Protein AF-A0A9Q4ASS3-F1 (afdb_monomer_lite)

Structure (mmCIF, N/CA/C/O backbone):
data_AF-A0A9Q4ASS3-F1
#
_entry.id   AF-A0A9Q4ASS3-F1
#
loop_
_atom_site.group_PDB
_atom_site.id
_atom_site.type_symbol
_atom_site.label_atom_id
_atom_site.label_alt_id
_atom_site.label_comp_id
_atom_site.label_asym_id
_atom_site.label_entity_id
_atom_site.label_seq_id
_atom_site.pdbx_PDB_ins_code
_atom_site.Cartn_x
_atom_site.Cartn_y
_atom_site.Cartn_z
_atom_site.occupancy
_atom_site.B_iso_or_equiv
_atom_site.auth_seq_id
_atom_site.auth_comp_id
_atom_site.auth_asym_id
_atom_site.auth_atom_id
_atom_site.pdbx_PDB_model_num
ATOM 1 N N . MET A 1 1 ? -15.097 0.156 28.157 1.00 50.62 1 MET A N 1
ATOM 2 C CA . MET A 1 1 ? -15.527 0.524 26.790 1.00 50.62 1 MET A CA 1
ATOM 3 C C . MET A 1 1 ? -15.151 1.977 26.551 1.00 50.62 1 MET A C 1
ATOM 5 O O . MET A 1 1 ? -15.911 2.865 26.914 1.00 50.62 1 MET A O 1
ATOM 9 N N . THR A 1 2 ? -13.952 2.251 26.041 1.00 56.84 2 THR A N 1
ATOM 10 C CA . THR A 1 2 ? -13.620 3.602 25.567 1.00 56.84 2 THR A CA 1
ATOM 11 C C . THR A 1 2 ? -14.425 3.856 24.298 1.00 56.84 2 THR A C 1
ATOM 13 O O . THR A 1 2 ? -14.428 3.052 23.369 1.00 56.84 2 THR A O 1
ATOM 16 N N . LYS A 1 3 ? -15.191 4.943 24.294 1.00 61.56 3 LYS A N 1
ATOM 17 C CA . LYS A 1 3 ? -15.997 5.351 23.146 1.00 61.56 3 LYS A CA 1
ATOM 18 C C . LYS A 1 3 ? -15.028 5.839 22.066 1.00 61.56 3 LYS A C 1
ATOM 20 O O . LYS A 1 3 ? -14.321 6.816 22.306 1.00 61.56 3 LYS A O 1
ATOM 25 N N . ALA A 1 4 ? -14.956 5.148 20.927 1.00 64.06 4 ALA A N 1
ATOM 26 C CA . ALA A 1 4 ? -14.168 5.606 19.783 1.00 64.06 4 ALA A CA 1
ATOM 27 C C . ALA A 1 4 ? -14.591 7.037 19.419 1.00 64.06 4 ALA A C 1
ATOM 29 O O . ALA A 1 4 ? -15.792 7.348 19.415 1.00 64.06 4 ALA A O 1
ATOM 30 N N . ARG A 1 5 ? -13.625 7.927 19.176 1.00 75.06 5 ARG A N 1
ATOM 31 C CA . ARG A 1 5 ? -13.928 9.330 18.876 1.00 75.06 5 ARG A CA 1
ATOM 32 C C . ARG A 1 5 ? -14.470 9.419 17.444 1.00 75.06 5 ARG A C 1
ATOM 34 O O . ARG A 1 5 ? -14.067 8.632 16.588 1.00 75.06 5 ARG A O 1
ATOM 41 N N . PRO A 1 6 ? -15.363 10.377 17.138 1.00 77.25 6 PRO A N 1
ATOM 42 C CA . PRO A 1 6 ? -15.875 10.556 15.775 1.00 77.25 6 PRO A CA 1
ATOM 43 C C . PRO A 1 6 ? -14.750 10.796 14.754 1.00 77.25 6 PRO A C 1
ATOM 45 O O . PRO A 1 6 ? -14.864 10.366 13.609 1.00 77.25 6 PRO A O 1
ATOM 48 N N . LEU A 1 7 ? -13.643 11.408 15.190 1.00 86.75 7 LEU A N 1
ATOM 49 C CA . LEU A 1 7 ? -12.452 11.624 14.375 1.00 86.75 7 LEU A CA 1
ATOM 50 C C . LEU A 1 7 ? -11.801 10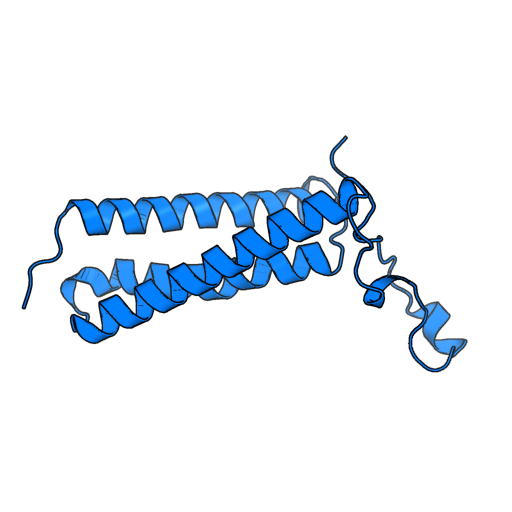.308 13.924 1.00 86.75 7 LEU A C 1
ATOM 52 O O . LEU A 1 7 ? -11.456 10.183 12.755 1.00 86.75 7 LEU A O 1
ATOM 56 N N . ASP A 1 8 ? -11.706 9.307 14.802 1.00 88.62 8 ASP A N 1
ATOM 57 C CA . ASP A 1 8 ? -11.056 8.024 14.498 1.00 88.62 8 ASP A CA 1
ATOM 58 C C . ASP A 1 8 ? -11.767 7.312 13.338 1.00 88.62 8 ASP A C 1
ATOM 60 O O . ASP A 1 8 ? -11.131 6.753 12.444 1.00 88.62 8 ASP A O 1
ATOM 64 N N . LYS A 1 9 ? -13.105 7.389 13.314 1.00 89.56 9 LYS A N 1
ATOM 65 C CA . LYS A 1 9 ? -13.928 6.797 12.252 1.00 89.56 9 LYS A CA 1
ATOM 66 C C . LYS A 1 9 ? -13.759 7.517 10.922 1.00 89.56 9 LYS A C 1
ATOM 68 O O . LYS A 1 9 ? -13.709 6.867 9.881 1.00 89.56 9 LYS A O 1
ATOM 73 N N . ILE A 1 10 ? -13.662 8.845 10.960 1.00 93.31 10 ILE A N 1
ATOM 74 C CA . ILE A 1 10 ? -13.406 9.651 9.764 1.00 93.31 10 ILE A CA 1
ATOM 75 C C . ILE A 1 10 ? -12.021 9.321 9.205 1.00 93.31 10 ILE A C 1
ATOM 77 O O . ILE A 1 10 ? -11.910 9.060 8.013 1.00 93.31 10 ILE A O 1
ATOM 81 N N . LEU A 1 11 ? -10.990 9.252 10.050 1.00 94.25 11 LEU A N 1
ATOM 82 C CA . LEU A 1 11 ? -9.629 8.916 9.624 1.00 94.25 11 LEU A CA 1
ATOM 83 C C . LEU A 1 11 ? -9.543 7.512 9.016 1.00 94.25 11 LEU A C 1
ATOM 85 O O . LEU A 1 11 ? -8.965 7.351 7.944 1.00 94.25 11 LEU A O 1
ATOM 89 N N . ALA A 1 12 ? -10.164 6.510 9.645 1.00 94.25 12 ALA A N 1
ATOM 90 C CA . ALA A 1 12 ? -10.227 5.159 9.087 1.00 94.25 12 ALA A CA 1
ATOM 91 C C . ALA A 1 12 ? -10.978 5.125 7.743 1.00 94.25 12 ALA A C 1
ATOM 93 O O . ALA A 1 12 ? -10.549 4.447 6.810 1.00 94.25 12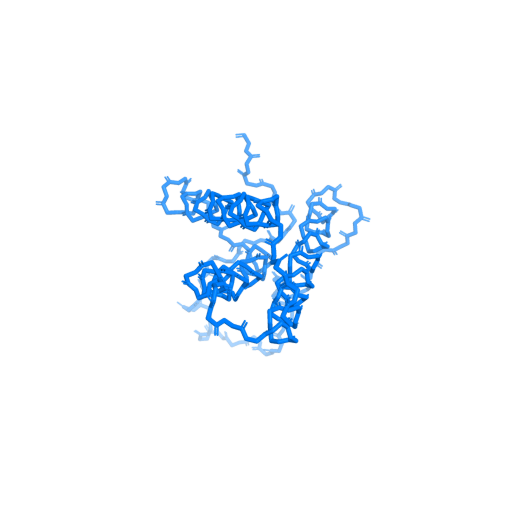 ALA A O 1
ATOM 94 N N . GLY A 1 13 ? -12.070 5.888 7.621 1.00 96.38 13 GLY A N 1
ATOM 95 C CA . GLY A 1 13 ? -12.814 6.029 6.370 1.00 96.38 13 GLY A CA 1
ATOM 96 C C . GLY A 1 13 ? -11.990 6.695 5.265 1.00 96.38 13 GLY A C 1
ATOM 97 O O . GLY A 1 13 ? -11.964 6.203 4.141 1.00 96.38 13 GLY A O 1
ATOM 98 N N . LEU A 1 14 ? -11.269 7.771 5.583 1.00 97.12 14 LEU A N 1
ATOM 99 C CA . LEU A 1 14 ? -10.374 8.449 4.643 1.00 97.12 14 LEU A CA 1
ATOM 100 C C . LEU A 1 14 ? -9.236 7.532 4.191 1.00 97.12 14 LEU A C 1
ATOM 102 O O . LEU A 1 14 ? -8.973 7.448 2.995 1.00 97.12 14 LEU A O 1
ATOM 106 N N . ALA A 1 15 ? -8.608 6.805 5.118 1.00 96.75 15 ALA A N 1
ATOM 107 C CA . ALA A 1 15 ? -7.565 5.835 4.792 1.00 96.75 15 ALA A CA 1
ATOM 108 C C . ALA A 1 15 ? -8.081 4.746 3.838 1.00 96.75 15 ALA A C 1
ATOM 110 O O . ALA A 1 15 ? -7.408 4.413 2.863 1.00 96.75 15 ALA A O 1
ATOM 111 N N . PHE A 1 16 ? -9.297 4.240 4.070 1.00 98.19 16 PHE A N 1
ATOM 112 C CA . PHE A 1 16 ? -9.931 3.274 3.175 1.00 98.19 16 PHE A CA 1
ATOM 113 C C . PHE A 1 16 ? -10.176 3.858 1.780 1.00 98.19 16 PHE A C 1
ATOM 115 O O . PHE A 1 16 ? -9.807 3.234 0.789 1.00 98.19 16 PHE A O 1
ATOM 122 N N . MET A 1 17 ? -10.754 5.059 1.691 1.00 98.31 17 MET A N 1
ATOM 123 C CA . MET A 1 17 ? -11.055 5.696 0.405 1.00 98.31 17 MET A CA 1
ATOM 124 C C . MET A 1 17 ? -9.792 6.022 -0.395 1.00 98.31 17 MET A C 1
ATOM 126 O O . MET A 1 17 ? -9.762 5.779 -1.599 1.00 98.31 17 MET A O 1
ATOM 130 N N . LEU A 1 18 ? -8.746 6.526 0.266 1.00 97.94 18 LEU A N 1
ATOM 131 C CA . LEU A 1 18 ? -7.456 6.789 -0.371 1.00 97.94 18 LEU A CA 1
ATOM 132 C C . LEU A 1 18 ? -6.816 5.492 -0.866 1.00 97.94 18 LEU A C 1
ATOM 134 O O . LEU A 1 18 ? -6.443 5.410 -2.030 1.00 97.94 18 LEU A O 1
ATOM 138 N N . GLY A 1 19 ? -6.751 4.457 -0.024 1.00 97.75 19 GLY A N 1
ATOM 139 C CA . GLY A 1 19 ? -6.176 3.175 -0.427 1.00 97.75 19 GLY A CA 1
ATOM 140 C C . GLY A 1 19 ? -6.952 2.509 -1.567 1.00 97.75 19 GLY A C 1
ATOM 141 O O . GLY A 1 19 ? -6.342 1.973 -2.493 1.00 97.75 19 GLY A O 1
ATOM 142 N N . LEU A 1 20 ? -8.286 2.592 -1.542 1.00 98.44 20 LEU A N 1
ATOM 143 C CA . LEU A 1 20 ? -9.143 2.097 -2.617 1.00 98.44 20 LEU A CA 1
ATOM 144 C C . LEU A 1 20 ? -8.898 2.860 -3.926 1.00 98.44 20 LEU A C 1
ATOM 146 O O . LEU A 1 20 ? -8.748 2.236 -4.974 1.00 98.44 20 LEU A O 1
ATOM 150 N N . ALA A 1 21 ? -8.815 4.190 -3.872 1.00 98.44 21 ALA A N 1
ATOM 151 C CA . ALA A 1 21 ? -8.499 5.001 -5.043 1.00 98.44 21 ALA A CA 1
ATOM 152 C C . ALA A 1 21 ? -7.125 4.637 -5.629 1.00 98.44 21 ALA A C 1
ATOM 154 O O . ALA A 1 21 ? -7.008 4.490 -6.844 1.00 98.44 21 ALA A O 1
ATOM 155 N N . THR A 1 22 ? -6.112 4.413 -4.786 1.00 97.56 22 THR A N 1
ATOM 156 C CA . THR A 1 22 ? -4.765 4.032 -5.235 1.00 97.56 22 THR A CA 1
ATOM 157 C C . THR A 1 22 ? -4.751 2.685 -5.958 1.00 97.56 22 THR A C 1
ATOM 159 O O . THR A 1 22 ? -4.235 2.599 -7.074 1.00 97.56 22 THR A O 1
ATOM 162 N N . ILE A 1 23 ? -5.343 1.631 -5.378 1.00 98.00 23 ILE A N 1
ATOM 163 C CA . ILE A 1 23 ? -5.344 0.306 -6.024 1.00 98.00 23 ILE A CA 1
ATOM 164 C C . ILE A 1 23 ? -6.191 0.295 -7.302 1.00 98.00 23 ILE A C 1
ATOM 166 O O . ILE A 1 23 ? -5.805 -0.337 -8.285 1.00 98.00 23 ILE A O 1
ATOM 170 N N . LEU A 1 24 ? -7.304 1.035 -7.336 1.00 98.25 24 LEU A N 1
ATOM 171 C CA . LEU A 1 24 ? -8.101 1.201 -8.553 1.00 98.25 24 LEU A CA 1
ATOM 172 C C . LEU A 1 24 ? -7.342 1.988 -9.624 1.00 98.25 24 LEU A C 1
ATOM 174 O O . LEU A 1 24 ? -7.425 1.628 -10.794 1.00 98.25 24 LEU A O 1
ATOM 178 N N . GLY A 1 25 ? -6.563 3.002 -9.243 1.00 97.00 25 GLY A N 1
ATOM 179 C CA . GLY A 1 25 ? -5.670 3.710 -10.160 1.00 97.00 25 GLY A CA 1
ATOM 180 C C . GLY A 1 25 ? -4.625 2.778 -10.777 1.00 97.00 25 GLY A C 1
ATOM 181 O O . GLY A 1 25 ? -4.432 2.788 -11.993 1.00 97.00 25 GLY A O 1
ATOM 182 N N . ALA A 1 26 ? -4.014 1.905 -9.970 1.00 95.81 26 ALA A N 1
ATOM 183 C CA . ALA A 1 26 ? -3.047 0.916 -10.450 1.00 95.81 26 ALA A CA 1
ATOM 184 C C . ALA A 1 26 ? -3.687 -0.116 -11.400 1.00 95.81 26 ALA A C 1
ATOM 186 O O . ALA A 1 26 ? -3.142 -0.405 -12.466 1.00 95.81 26 ALA A O 1
ATOM 187 N N . LEU A 1 27 ? -4.865 -0.644 -11.050 1.00 96.69 27 LEU A N 1
ATOM 188 C CA . LEU A 1 27 ? -5.602 -1.594 -11.892 1.00 96.69 27 LEU A CA 1
ATOM 189 C C . LEU A 1 27 ? -6.109 -0.938 -13.183 1.00 96.69 27 LEU A C 1
ATOM 191 O O . LEU A 1 27 ? -6.021 -1.540 -14.249 1.00 96.69 27 LEU A O 1
ATOM 195 N N . GLY A 1 28 ? -6.592 0.303 -13.108 1.00 96.88 28 GLY A N 1
ATOM 196 C CA . GLY A 1 28 ? -6.976 1.092 -14.276 1.00 96.88 28 GLY A CA 1
ATOM 197 C C . GLY A 1 28 ? -5.787 1.343 -15.200 1.00 96.88 28 GLY A C 1
ATOM 198 O O . GLY A 1 28 ? -5.896 1.145 -16.404 1.00 96.88 28 GLY A O 1
ATOM 199 N N . SER A 1 29 ? -4.619 1.671 -14.649 1.00 94.62 29 SER A N 1
ATOM 200 C CA . SER A 1 29 ? -3.394 1.847 -15.440 1.00 94.62 29 SER A CA 1
ATOM 201 C C . SER A 1 29 ? -2.983 0.559 -16.164 1.00 94.62 29 SER A C 1
ATOM 203 O O . SER A 1 29 ? -2.542 0.616 -17.309 1.00 94.62 29 SER A O 1
ATOM 205 N N . GLN A 1 30 ? -3.205 -0.607 -15.549 1.00 94.25 30 GLN A N 1
ATOM 206 C CA . GLN A 1 30 ? -2.947 -1.897 -16.188 1.00 94.25 30 GLN A CA 1
ATOM 207 C C . GLN A 1 30 ? -3.972 -2.234 -17.279 1.00 94.25 30 GLN A C 1
ATOM 209 O O . GLN A 1 30 ? -3.603 -2.493 -18.421 1.00 94.25 30 GLN A O 1
ATOM 214 N N . PHE A 1 31 ? -5.262 -2.256 -16.938 1.00 94.94 31 PHE A N 1
ATOM 215 C CA . PHE A 1 31 ? -6.298 -2.791 -17.828 1.00 94.94 31 PHE A CA 1
ATOM 216 C C . PHE A 1 31 ? -6.835 -1.775 -18.838 1.00 94.94 31 PHE A C 1
ATOM 218 O O . PHE A 1 31 ? -7.307 -2.168 -19.900 1.00 94.94 31 PHE A O 1
ATOM 225 N N . ILE A 1 32 ? -6.778 -0.483 -18.513 1.00 95.38 32 ILE A N 1
ATOM 226 C CA . ILE A 1 32 ? -7.254 0.613 -19.370 1.00 95.38 32 ILE A CA 1
ATOM 227 C C . ILE A 1 32 ? -6.060 1.328 -20.013 1.00 95.38 32 ILE A C 1
ATOM 229 O O . ILE A 1 32 ? -6.104 1.647 -21.196 1.00 95.38 32 ILE A O 1
ATOM 233 N N . GLY A 1 33 ? -4.987 1.556 -19.248 1.00 92.12 33 GLY A N 1
ATOM 234 C CA . GLY A 1 33 ? -3.766 2.215 -19.729 1.00 92.12 33 GLY A CA 1
ATOM 235 C C . GLY A 1 33 ? -2.790 1.301 -20.479 1.00 92.12 33 GLY A C 1
ATOM 236 O O . GLY A 1 33 ? -1.852 1.801 -21.092 1.00 92.12 33 GLY A O 1
ATOM 237 N N . GLY A 1 34 ? -2.988 -0.022 -20.443 1.00 90.31 34 GLY A N 1
ATOM 238 C CA . GLY A 1 34 ? -2.124 -0.998 -21.119 1.00 90.31 34 GLY A CA 1
ATOM 239 C C . GLY A 1 34 ? -0.740 -1.182 -20.483 1.00 90.31 34 GLY A C 1
ATOM 240 O O . GLY A 1 34 ? 0.106 -1.869 -21.062 1.00 90.31 34 GLY A O 1
ATOM 241 N N . LEU A 1 35 ? -0.497 -0.593 -19.306 1.00 91.38 35 LEU A N 1
ATOM 242 C CA . LEU A 1 35 ? 0.787 -0.690 -18.616 1.00 91.38 35 LEU A CA 1
ATOM 243 C C . LEU A 1 35 ? 0.987 -2.098 -18.045 1.00 91.38 35 LEU A C 1
ATOM 245 O O . LEU A 1 35 ? 0.134 -2.628 -17.330 1.00 91.38 35 LEU A O 1
ATOM 249 N N . GLN A 1 36 ? 2.124 -2.712 -18.359 1.00 90.00 36 GLN A N 1
ATOM 250 C CA . GLN A 1 36 ? 2.448 -4.059 -17.886 1.00 90.00 36 GLN A CA 1
ATOM 251 C C . GLN A 1 36 ? 3.061 -3.990 -16.483 1.00 90.00 36 GLN A C 1
ATOM 253 O O . GLN A 1 36 ? 4.059 -3.294 -16.318 1.00 90.00 36 GLN A O 1
ATOM 258 N N . PRO A 1 37 ? 2.517 -4.683 -15.470 1.00 90.19 37 PRO A N 1
ATOM 259 C CA . PRO A 1 37 ? 3.100 -4.650 -14.137 1.00 90.19 37 PRO A CA 1
ATOM 260 C C . PRO A 1 37 ? 4.416 -5.441 -14.099 1.00 90.19 37 PRO A C 1
ATOM 262 O O . PRO A 1 37 ? 4.476 -6.575 -14.566 1.00 90.19 37 PRO A O 1
ATOM 265 N N . CYS A 1 38 ? 5.454 -4.855 -13.505 1.00 89.94 38 CYS A N 1
ATOM 266 C CA . CYS A 1 38 ? 6.646 -5.586 -13.079 1.00 89.94 38 CYS A CA 1
ATOM 267 C C . CYS A 1 38 ? 6.393 -6.317 -11.743 1.00 89.94 38 CYS A C 1
ATOM 269 O O . CYS A 1 38 ? 5.361 -6.114 -11.094 1.00 89.94 38 CYS A O 1
ATOM 271 N N . GLU A 1 39 ? 7.357 -7.119 -11.291 1.00 88.31 39 GLU A N 1
ATOM 272 C CA . GLU A 1 39 ? 7.265 -7.858 -10.023 1.00 88.31 39 GLU A CA 1
ATOM 273 C C . GLU A 1 39 ? 7.037 -6.928 -8.819 1.00 88.31 39 GLU A C 1
ATOM 275 O O . GLU A 1 39 ? 6.082 -7.107 -8.062 1.00 88.31 39 GLU A O 1
ATOM 280 N N . LEU A 1 40 ? 7.828 -5.854 -8.686 1.00 90.25 40 LEU A N 1
ATOM 281 C CA . LEU A 1 40 ? 7.659 -4.888 -7.591 1.00 90.25 40 LEU A CA 1
ATOM 282 C C . LEU A 1 40 ? 6.303 -4.176 -7.638 1.00 90.25 40 LEU A C 1
ATOM 284 O O . LEU A 1 40 ? 5.739 -3.854 -6.590 1.00 90.25 40 LEU A O 1
ATOM 288 N N . CYS A 1 41 ? 5.749 -3.933 -8.829 1.00 92.69 41 CYS A N 1
ATOM 289 C CA . CYS A 1 41 ? 4.398 -3.393 -8.982 1.00 92.69 41 CYS A CA 1
ATOM 290 C C . CYS A 1 41 ? 3.337 -4.356 -8.441 1.00 92.69 41 CYS A C 1
ATOM 292 O O . CYS A 1 41 ? 2.328 -3.897 -7.904 1.00 92.69 41 CYS A O 1
ATOM 294 N N . LEU A 1 42 ? 3.531 -5.669 -8.581 1.00 92.38 42 LEU A N 1
ATOM 295 C CA . LEU A 1 42 ? 2.621 -6.676 -8.033 1.00 92.38 42 LEU A CA 1
ATOM 296 C C . LEU A 1 42 ? 2.775 -6.795 -6.515 1.00 92.38 42 LEU A C 1
ATOM 298 O O . LEU A 1 42 ? 1.766 -6.789 -5.805 1.00 92.38 42 LEU A O 1
ATOM 302 N N . GLU A 1 43 ? 4.005 -6.797 -6.002 1.00 93.06 43 GLU A N 1
ATOM 303 C CA . GLU A 1 43 ? 4.261 -6.820 -4.557 1.00 93.06 43 GLU A CA 1
ATOM 304 C C . GLU A 1 43 ? 3.640 -5.611 -3.840 1.00 93.06 43 GLU A C 1
ATOM 306 O O . GLU A 1 43 ? 3.000 -5.760 -2.795 1.00 93.06 43 GLU A O 1
ATOM 311 N N . GLN A 1 44 ? 3.724 -4.417 -4.438 1.00 95.38 44 GLN A N 1
ATOM 312 C CA . GLN A 1 44 ? 3.106 -3.194 -3.908 1.00 95.38 44 GLN A CA 1
ATOM 313 C C . GLN A 1 44 ? 1.575 -3.262 -3.811 1.00 95.38 44 GLN A C 1
ATOM 315 O O . GLN A 1 44 ? 0.976 -2.478 -3.071 1.00 95.38 44 GLN A O 1
ATOM 320 N N . ARG A 1 45 ? 0.912 -4.197 -4.507 1.00 97.25 45 ARG A N 1
ATOM 321 C CA . ARG A 1 45 ? -0.547 -4.388 -4.414 1.00 97.25 45 ARG A CA 1
ATOM 322 C C . ARG A 1 45 ? -0.954 -5.211 -3.200 1.00 97.25 45 ARG A C 1
ATOM 324 O O . ARG A 1 45 ? -2.066 -5.027 -2.699 1.00 97.25 45 ARG A O 1
ATOM 331 N N . LEU A 1 46 ? -0.074 -6.078 -2.695 1.00 97.19 46 LEU A N 1
ATOM 332 C CA . LEU A 1 46 ? -0.375 -6.967 -1.570 1.00 97.19 46 LEU A CA 1
ATOM 333 C C . LEU A 1 46 ? -0.838 -6.205 -0.313 1.00 97.19 46 LEU A C 1
ATOM 335 O O . LEU A 1 46 ? -1.861 -6.600 0.256 1.00 97.19 46 LEU A O 1
ATOM 339 N N . PRO A 1 47 ? -0.202 -5.085 0.099 1.00 97.69 47 PRO A N 1
ATOM 340 C CA . PRO A 1 47 ? -0.711 -4.252 1.186 1.00 97.69 47 PRO A CA 1
ATOM 341 C C . PRO A 1 47 ? -2.164 -3.810 1.014 1.00 97.69 47 PRO A C 1
ATOM 343 O O . PRO A 1 47 ? -2.903 -3.764 1.992 1.00 97.69 47 PRO A O 1
ATOM 346 N N . TYR A 1 48 ? -2.600 -3.515 -0.212 1.00 98.12 48 TYR A N 1
ATOM 347 C CA . TYR A 1 48 ? -3.977 -3.109 -0.488 1.00 98.12 48 TYR A CA 1
ATOM 348 C C . TYR A 1 48 ? -4.932 -4.304 -0.473 1.00 98.12 48 TYR A C 1
ATOM 350 O O . TYR A 1 48 ? -6.016 -4.200 0.100 1.00 98.12 48 TYR A O 1
ATOM 358 N N . TYR A 1 49 ? -4.526 -5.447 -1.034 1.00 97.81 49 TYR A N 1
ATOM 359 C CA . TYR A 1 49 ? -5.340 -6.667 -1.047 1.00 97.81 49 TYR A CA 1
ATOM 360 C C . TYR A 1 49 ? -5.595 -7.240 0.346 1.00 97.81 49 TYR A C 1
ATOM 362 O O . TYR A 1 49 ? -6.663 -7.797 0.576 1.00 97.81 49 TYR A O 1
ATOM 370 N N . TRP A 1 50 ? -4.671 -7.053 1.289 1.00 97.88 50 TRP A N 1
ATOM 371 C CA . TRP A 1 50 ? -4.865 -7.466 2.681 1.00 97.88 50 TRP A CA 1
ATOM 372 C C . TRP A 1 50 ? -5.396 -6.339 3.569 1.00 97.88 50 TRP A C 1
ATOM 374 O O . TRP A 1 50 ? -6.323 -6.544 4.355 1.00 97.88 50 TRP A O 1
ATOM 384 N N . GLY A 1 51 ? -4.845 -5.134 3.436 1.00 97.81 51 GLY A N 1
ATOM 385 C CA . GLY A 1 51 ? -5.167 -3.997 4.293 1.00 97.81 51 GLY A CA 1
ATOM 386 C C . GLY A 1 51 ? -6.590 -3.483 4.097 1.00 97.81 51 GLY A C 1
ATOM 387 O O . GLY A 1 51 ? -7.275 -3.211 5.085 1.00 97.81 51 GLY A O 1
ATOM 388 N N . LEU A 1 52 ? -7.078 -3.391 2.852 1.00 98.25 52 LEU A N 1
ATOM 389 C CA . LEU A 1 52 ? -8.417 -2.856 2.582 1.00 98.25 52 LEU A CA 1
ATOM 390 C C . LEU A 1 52 ? -9.544 -3.758 3.103 1.00 98.25 52 LEU A C 1
ATOM 392 O O . LEU A 1 52 ? -10.442 -3.211 3.745 1.00 98.25 52 LEU A O 1
ATOM 396 N N . PRO A 1 53 ? -9.533 -5.096 2.923 1.00 98.38 53 PRO A N 1
ATOM 397 C CA . PRO A 1 53 ? -10.551 -5.952 3.532 1.00 98.38 53 PRO A CA 1
ATOM 398 C C . PRO A 1 53 ? -10.573 -5.872 5.059 1.00 98.38 53 PRO A C 1
ATOM 400 O O . PRO A 1 53 ? -11.650 -5.769 5.648 1.00 98.38 53 PRO A O 1
ATOM 403 N N . ILE A 1 54 ? -9.404 -5.854 5.711 1.00 97.75 54 ILE A N 1
ATOM 404 C CA . ILE A 1 54 ? -9.323 -5.714 7.173 1.00 97.75 54 ILE A CA 1
ATOM 405 C C . ILE A 1 54 ? -9.913 -4.366 7.601 1.00 97.75 54 ILE A C 1
ATOM 407 O O . ILE A 1 54 ? -10.753 -4.311 8.502 1.00 97.75 54 ILE A O 1
ATOM 411 N N . LEU A 1 55 ? -9.527 -3.279 6.931 1.00 97.06 55 LEU A N 1
ATOM 412 C CA . LEU A 1 55 ? -10.019 -1.940 7.244 1.00 97.06 55 LEU A CA 1
ATOM 413 C C . LEU A 1 55 ? -11.529 -1.801 6.979 1.00 97.06 55 LEU A C 1
ATOM 415 O O . LEU A 1 55 ? -12.237 -1.185 7.778 1.00 97.06 55 LEU A O 1
ATOM 419 N N . ALA A 1 56 ? -12.048 -2.428 5.920 1.00 97.75 56 ALA A N 1
ATOM 420 C CA . ALA A 1 56 ? -13.479 -2.495 5.633 1.00 97.75 56 ALA A CA 1
ATOM 421 C C . ALA A 1 56 ? -14.245 -3.220 6.748 1.00 97.75 56 ALA A C 1
ATOM 423 O O . ALA A 1 56 ? -15.264 -2.713 7.221 1.00 97.75 56 ALA A O 1
ATOM 424 N N . LEU A 1 57 ? -13.740 -4.365 7.221 1.00 97.12 57 LEU A N 1
ATOM 425 C CA . LEU A 1 57 ? -14.338 -5.094 8.344 1.00 97.12 57 LEU A CA 1
ATOM 426 C C . LEU A 1 57 ? -14.352 -4.247 9.620 1.00 97.12 57 LEU A C 1
ATOM 428 O O . LEU A 1 57 ? -15.373 -4.203 10.309 1.00 97.12 57 LEU A O 1
ATOM 432 N N . VAL A 1 58 ? -13.266 -3.523 9.906 1.00 95.12 58 VAL A N 1
ATOM 433 C CA . VAL A 1 58 ? -13.203 -2.581 11.035 1.00 95.12 58 VAL A CA 1
ATOM 434 C C . VAL A 1 58 ? -14.270 -1.488 10.906 1.00 95.12 58 VAL A C 1
ATOM 436 O O . VAL A 1 58 ? -14.960 -1.191 11.883 1.00 95.12 58 VAL A O 1
ATOM 439 N N . LEU A 1 59 ? -14.455 -0.912 9.714 1.00 95.06 59 LEU A N 1
ATOM 440 C CA . LEU A 1 59 ? -15.457 0.130 9.454 1.00 95.06 59 LEU A CA 1
ATOM 441 C C . LEU A 1 59 ? -16.902 -0.380 9.573 1.00 95.06 59 LEU A C 1
ATOM 443 O O . LEU A 1 59 ? -17.741 0.305 10.168 1.00 95.06 59 LEU A O 1
ATOM 447 N N . VAL A 1 60 ? -17.194 -1.577 9.056 1.00 96.19 60 VAL A N 1
ATOM 448 C CA . VAL A 1 60 ? -18.525 -2.209 9.132 1.00 96.19 60 VAL A CA 1
ATOM 449 C C . VAL A 1 60 ? -18.864 -2.604 10.572 1.00 96.19 60 VAL A C 1
ATOM 451 O O . VAL A 1 60 ? -19.979 -2.368 11.042 1.00 96.19 60 VAL A O 1
ATOM 454 N N . LEU A 1 61 ? -17.897 -3.159 11.304 1.00 94.56 61 LEU A N 1
ATOM 455 C CA . LEU A 1 61 ? -18.076 -3.660 12.670 1.00 94.56 61 LEU A CA 1
ATOM 456 C C . LEU A 1 61 ? -17.679 -2.639 13.748 1.00 94.56 61 LEU A C 1
ATOM 458 O O . LEU A 1 61 ? -17.486 -3.011 14.904 1.00 94.56 61 LEU A O 1
ATOM 462 N N . TRP A 1 62 ? -17.605 -1.350 13.406 1.00 90.88 62 TRP A N 1
ATOM 463 C CA . TRP A 1 62 ? -17.013 -0.293 14.239 1.00 90.88 62 TRP A CA 1
ATOM 464 C C . TRP A 1 62 ? -17.464 -0.290 15.707 1.00 90.88 62 TRP A C 1
ATOM 466 O O . TRP A 1 62 ? -16.651 -0.175 16.616 1.00 90.88 62 TRP A O 1
ATOM 476 N N . ASN A 1 63 ? -18.769 -0.450 15.950 1.00 90.06 63 ASN A N 1
ATOM 477 C CA . ASN A 1 63 ? -19.360 -0.441 17.296 1.00 90.06 63 ASN A CA 1
ATOM 478 C C . ASN A 1 63 ? -19.554 -1.849 17.891 1.00 90.06 63 ASN A C 1
ATOM 480 O O 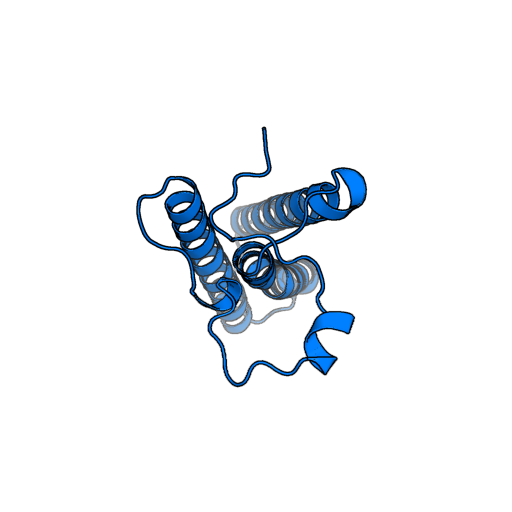. ASN A 1 63 ? -20.178 -1.992 18.940 1.00 90.06 63 ASN A O 1
ATOM 484 N N . ARG A 1 64 ? -19.109 -2.893 17.187 1.00 91.69 64 ARG A N 1
ATOM 485 C CA . ARG A 1 64 ? -19.298 -4.308 17.546 1.00 91.69 64 ARG A CA 1
ATOM 486 C C . ARG A 1 64 ? -17.987 -4.998 17.933 1.00 91.69 64 ARG A C 1
ATOM 488 O O . ARG A 1 64 ? -18.035 -6.065 18.534 1.00 91.69 64 ARG A O 1
ATOM 495 N N . LEU A 1 65 ? -16.838 -4.408 17.602 1.00 89.75 65 LEU A N 1
ATOM 496 C CA . LEU A 1 65 ? -15.525 -4.972 17.909 1.00 89.75 65 LEU A CA 1
ATOM 497 C C . LEU A 1 65 ? -15.086 -4.649 19.347 1.00 89.75 65 LEU A C 1
ATOM 499 O O . LEU A 1 65 ? -15.185 -3.496 19.776 1.00 89.75 65 LEU A O 1
ATOM 503 N N . PRO A 1 66 ? -14.536 -5.628 20.091 1.00 92.06 66 PRO A N 1
ATOM 504 C CA . PRO A 1 66 ? -13.809 -5.352 21.322 1.00 92.06 66 PRO A CA 1
ATOM 505 C C . PRO A 1 66 ? -12.626 -4.420 21.048 1.00 92.06 66 PRO A C 1
ATOM 507 O O . PRO A 1 66 ? -11.908 -4.582 20.063 1.00 92.06 66 PRO A O 1
ATOM 510 N N . LEU A 1 67 ? -12.380 -3.478 21.957 1.00 89.19 67 LEU A N 1
ATOM 511 C CA . LEU A 1 67 ? -11.333 -2.470 21.794 1.00 89.19 67 LEU A CA 1
ATOM 512 C C . LEU A 1 67 ? -9.929 -3.052 21.491 1.00 89.19 67 LEU A C 1
ATOM 514 O O . LEU A 1 67 ? -9.267 -2.521 20.601 1.00 89.19 67 LEU A O 1
ATOM 518 N N . PRO A 1 68 ? -9.465 -4.144 22.139 1.00 92.44 68 PRO A N 1
ATOM 519 C CA . PRO A 1 68 ? -8.163 -4.732 21.811 1.00 92.44 68 PRO A CA 1
ATOM 520 C C . PRO A 1 68 ? -8.094 -5.269 20.376 1.00 92.44 68 PRO A C 1
ATOM 522 O O . PRO A 1 68 ? -7.084 -5.099 19.702 1.00 92.44 68 PRO A O 1
ATOM 525 N N . VAL A 1 69 ? -9.186 -5.871 19.892 1.00 93.50 69 VAL A N 1
ATOM 526 C CA . VAL A 1 69 ? -9.288 -6.393 18.520 1.00 93.50 69 VAL A CA 1
ATOM 527 C C . VAL A 1 69 ? -9.250 -5.246 17.514 1.00 93.50 69 VAL A C 1
ATOM 529 O O . VAL A 1 69 ? -8.580 -5.354 16.492 1.00 93.50 69 VAL A O 1
ATOM 532 N N . TRP A 1 70 ? -9.915 -4.129 17.825 1.00 92.38 70 TRP A N 1
ATOM 533 C CA . TRP A 1 70 ? -9.875 -2.925 16.995 1.00 92.38 70 TRP A CA 1
ATOM 534 C C . TRP A 1 70 ? -8.443 -2.389 16.849 1.00 92.38 70 TRP A C 1
ATOM 536 O O . TRP A 1 70 ? -7.979 -2.194 15.727 1.00 92.38 70 TRP A O 1
ATOM 546 N N . TYR A 1 71 ? -7.716 -2.217 17.961 1.00 92.44 71 TYR A N 1
ATOM 547 C CA . TYR A 1 71 ? -6.334 -1.721 17.921 1.00 92.44 71 TYR A CA 1
ATOM 548 C C . TYR A 1 71 ? -5.389 -2.678 17.201 1.00 92.44 71 TYR A C 1
ATOM 550 O O . TYR A 1 71 ? -4.538 -2.222 16.443 1.00 92.44 71 TYR A O 1
ATOM 558 N N . LEU A 1 72 ? -5.554 -3.989 17.396 1.00 96.31 72 LEU A N 1
ATOM 559 C CA . LEU A 1 72 ? -4.768 -4.988 16.678 1.00 96.31 72 LEU A CA 1
ATOM 560 C C . LEU A 1 72 ? -5.015 -4.904 15.167 1.00 96.31 72 LEU A C 1
ATOM 562 O O . LEU A 1 72 ? -4.061 -4.830 14.397 1.00 96.31 72 LEU A O 1
ATOM 566 N N . ALA A 1 73 ? -6.280 -4.867 14.741 1.00 95.88 73 ALA A N 1
ATOM 567 C CA . ALA A 1 73 ? -6.637 -4.800 13.327 1.00 95.88 73 ALA A CA 1
ATOM 568 C C . ALA A 1 73 ? -6.109 -3.519 12.663 1.00 95.88 73 ALA A C 1
ATOM 570 O O . ALA A 1 73 ? -5.483 -3.584 11.607 1.00 95.88 73 ALA A O 1
ATOM 571 N N . VAL A 1 74 ? -6.299 -2.360 13.302 1.00 94.88 74 VAL A N 1
ATOM 572 C CA . VAL A 1 74 ? -5.777 -1.081 12.796 1.00 94.88 74 VAL A CA 1
ATOM 573 C C . VAL A 1 74 ? -4.248 -1.060 12.803 1.00 94.88 74 VAL A C 1
ATOM 575 O O . VAL A 1 74 ? -3.652 -0.557 11.855 1.00 94.88 74 VAL A O 1
ATOM 578 N N . GLY A 1 75 ? -3.604 -1.649 13.814 1.00 96.88 75 GLY A N 1
ATOM 579 C CA . GLY A 1 75 ? -2.150 -1.799 13.866 1.00 96.88 75 GLY A CA 1
ATOM 580 C C . GLY A 1 75 ? -1.600 -2.641 12.712 1.00 96.88 75 GLY A C 1
ATOM 581 O O . GLY A 1 75 ? -0.619 -2.246 12.086 1.00 96.88 75 GLY A O 1
ATOM 582 N N . ILE A 1 76 ? -2.266 -3.750 12.371 1.00 98.19 76 ILE A N 1
ATOM 583 C CA . ILE A 1 76 ? -1.914 -4.584 11.210 1.00 98.19 76 ILE A CA 1
ATOM 584 C C . ILE A 1 76 ? -2.059 -3.787 9.910 1.00 98.19 76 ILE A C 1
ATOM 586 O O . ILE A 1 76 ? -1.140 -3.777 9.095 1.00 98.19 76 ILE A O 1
ATOM 590 N N . VAL A 1 77 ? -3.178 -3.078 9.723 1.00 97.88 77 VAL A N 1
ATOM 591 C CA . VAL A 1 77 ? -3.397 -2.239 8.530 1.00 97.88 77 VAL A CA 1
ATOM 592 C C . VAL A 1 77 ? -2.327 -1.152 8.415 1.00 97.88 77 VAL A C 1
ATOM 594 O O . VAL A 1 77 ? -1.778 -0.939 7.335 1.00 97.88 77 VAL A O 1
ATOM 597 N N . ALA A 1 78 ? -1.988 -0.493 9.525 1.00 97.50 78 ALA A N 1
ATOM 598 C CA . ALA A 1 78 ? -0.942 0.521 9.555 1.00 97.50 78 ALA A CA 1
ATOM 599 C C . ALA A 1 78 ? 0.427 -0.061 9.170 1.00 97.50 78 ALA A C 1
ATOM 601 O O . ALA A 1 78 ? 1.136 0.541 8.366 1.00 97.50 78 ALA A O 1
ATOM 602 N N . ALA A 1 79 ? 0.779 -1.247 9.678 1.00 98.38 79 ALA A N 1
ATOM 603 C CA . ALA A 1 79 ? 2.020 -1.930 9.316 1.00 98.38 79 ALA A CA 1
ATOM 604 C C . ALA A 1 79 ? 2.060 -2.311 7.826 1.00 98.38 79 ALA A C 1
ATOM 606 O O . ALA A 1 79 ? 3.076 -2.091 7.168 1.00 98.38 79 ALA A O 1
ATOM 607 N N . LEU A 1 80 ? 0.949 -2.810 7.271 1.00 98.19 80 LEU A N 1
ATOM 608 C CA . LEU A 1 80 ? 0.840 -3.133 5.844 1.00 98.19 80 LEU A CA 1
ATOM 609 C C . LEU A 1 80 ? 1.039 -1.893 4.964 1.00 98.19 80 LEU A C 1
ATOM 611 O O . LEU A 1 80 ? 1.806 -1.941 4.006 1.00 98.19 80 LEU A O 1
ATOM 615 N N . PHE A 1 81 ? 0.399 -0.767 5.281 1.00 97.50 81 PHE A N 1
ATOM 616 C CA . PHE A 1 81 ? 0.566 0.460 4.495 1.00 97.50 81 PHE A CA 1
ATOM 617 C C . PHE A 1 81 ? 1.921 1.141 4.705 1.00 97.50 81 PHE A C 1
ATOM 619 O O . PHE A 1 81 ? 2.448 1.736 3.762 1.00 97.50 81 PHE A O 1
ATOM 626 N N . ALA A 1 82 ? 2.533 1.005 5.883 1.00 98.25 82 ALA A N 1
ATOM 627 C CA . ALA A 1 82 ? 3.920 1.410 6.093 1.00 98.25 82 ALA A CA 1
ATOM 628 C C . ALA A 1 82 ? 4.869 0.585 5.208 1.00 98.25 82 ALA A C 1
ATOM 630 O O . ALA A 1 82 ? 5.734 1.151 4.540 1.00 98.25 82 ALA A O 1
ATOM 631 N N . TRP A 1 83 ? 4.650 -0.732 5.125 1.00 97.81 83 TRP A N 1
ATOM 632 C CA . TRP A 1 83 ? 5.383 -1.611 4.215 1.00 97.81 83 TRP A CA 1
ATOM 633 C C . TRP A 1 83 ? 5.168 -1.236 2.744 1.00 97.81 83 TRP A C 1
ATOM 635 O O . TRP A 1 83 ? 6.131 -1.106 1.994 1.00 97.81 83 TRP A O 1
ATOM 645 N N . GLY A 1 84 ? 3.924 -0.966 2.338 1.00 96.94 84 GLY A N 1
ATOM 646 C CA . GLY A 1 84 ? 3.614 -0.489 0.988 1.00 96.94 84 GLY A CA 1
ATOM 647 C C . GLY A 1 84 ? 4.303 0.835 0.647 1.00 96.94 84 GLY A C 1
ATOM 648 O O . GLY A 1 84 ? 4.830 0.987 -0.450 1.00 96.94 84 GLY A O 1
ATOM 649 N N . THR A 1 85 ? 4.366 1.768 1.601 1.00 96.75 85 THR A N 1
ATOM 650 C CA . THR A 1 85 ? 5.092 3.040 1.440 1.00 96.75 85 THR A CA 1
ATOM 651 C C . THR A 1 85 ? 6.587 2.808 1.244 1.00 96.75 85 THR A C 1
ATOM 653 O O . THR A 1 85 ? 7.192 3.406 0.356 1.00 96.75 85 THR A O 1
ATOM 656 N N . TYR A 1 86 ? 7.177 1.919 2.046 1.00 97.12 86 TYR A N 1
ATOM 657 C CA . TYR A 1 86 ? 8.575 1.528 1.899 1.00 97.12 86 TYR A CA 1
ATOM 658 C C . TYR A 1 86 ? 8.848 0.928 0.514 1.00 97.12 86 TYR A C 1
ATOM 660 O O . TYR A 1 86 ? 9.764 1.387 -0.166 1.00 97.12 86 TYR A O 1
ATOM 668 N N . LEU A 1 87 ? 8.027 -0.027 0.063 1.00 95.56 87 LEU A N 1
ATOM 669 C CA . LEU A 1 87 ? 8.169 -0.632 -1.263 1.00 95.56 87 LEU A CA 1
ATOM 670 C C . LEU A 1 87 ? 8.010 0.393 -2.390 1.00 95.56 87 LEU A C 1
ATOM 672 O O . LEU A 1 87 ? 8.773 0.352 -3.347 1.00 95.56 87 LEU A O 1
ATOM 676 N N . GLY A 1 88 ? 7.071 1.334 -2.273 1.00 95.06 88 GLY A N 1
ATOM 677 C CA . GLY A 1 88 ? 6.892 2.399 -3.263 1.00 95.06 88 GLY A CA 1
ATOM 678 C C . GLY A 1 88 ? 8.095 3.338 -3.351 1.00 95.06 88 GLY A C 1
ATOM 679 O O . GLY A 1 88 ? 8.549 3.664 -4.449 1.00 95.06 88 GLY A O 1
ATOM 680 N N . ALA A 1 89 ? 8.667 3.725 -2.207 1.00 96.38 89 ALA A N 1
ATOM 681 C CA . ALA A 1 89 ? 9.901 4.508 -2.170 1.00 96.38 89 ALA A CA 1
ATOM 682 C C . ALA A 1 89 ? 11.088 3.719 -2.744 1.00 96.38 89 ALA A C 1
ATOM 684 O O . ALA A 1 89 ? 11.872 4.263 -3.522 1.00 96.38 89 ALA A O 1
ATOM 685 N N . PHE A 1 90 ? 11.192 2.431 -2.400 1.00 95.00 90 PHE A N 1
ATOM 686 C CA . PHE A 1 90 ? 12.206 1.535 -2.944 1.00 95.00 90 PHE A CA 1
ATOM 687 C C . PHE A 1 90 ? 12.090 1.417 -4.468 1.00 95.00 90 PHE A C 1
ATOM 689 O O . PHE A 1 90 ? 13.074 1.635 -5.166 1.00 95.00 90 PHE A O 1
ATOM 696 N N . HIS A 1 91 ? 10.895 1.147 -4.991 1.00 94.25 91 HIS A N 1
ATOM 697 C CA . HIS A 1 91 ? 10.653 1.000 -6.425 1.00 94.25 91 HIS A CA 1
ATOM 698 C C . HIS A 1 91 ? 10.937 2.294 -7.193 1.00 94.25 91 HIS A C 1
ATOM 700 O O . HIS A 1 91 ? 11.641 2.269 -8.195 1.00 94.25 91 HIS A O 1
ATOM 706 N N . SER A 1 92 ? 10.501 3.438 -6.660 1.00 94.00 92 SER A N 1
ATOM 707 C CA . SER A 1 92 ? 10.802 4.746 -7.260 1.00 94.00 92 SER A CA 1
ATOM 708 C C . SER A 1 92 ? 12.312 4.990 -7.348 1.00 94.00 92 SER A C 1
ATOM 710 O O . SER A 1 92 ? 12.803 5.495 -8.350 1.00 94.00 92 SER A O 1
ATOM 712 N N . GLY A 1 93 ? 13.083 4.602 -6.326 1.00 95.06 93 GLY A N 1
ATOM 713 C CA . GLY A 1 93 ? 14.540 4.726 -6.384 1.00 95.06 93 GLY A CA 1
ATOM 714 C C . GLY A 1 93 ? 15.225 3.725 -7.320 1.00 95.06 93 GLY A C 1
ATOM 715 O O . GLY A 1 93 ? 16.299 4.044 -7.823 1.00 95.06 93 GLY A O 1
ATOM 716 N N . VAL A 1 94 ? 14.608 2.572 -7.613 1.00 93.50 94 VAL A N 1
ATOM 717 C CA . VAL A 1 94 ? 15.058 1.675 -8.694 1.00 93.50 94 VAL A CA 1
ATOM 718 C C . VAL A 1 94 ? 14.872 2.364 -10.046 1.00 93.50 94 VAL A C 1
ATOM 720 O O . VAL A 1 94 ? 15.823 2.467 -10.816 1.00 93.50 94 VAL A O 1
ATOM 723 N N . GLU A 1 95 ? 13.681 2.908 -10.302 1.00 91.50 95 GLU A N 1
ATOM 724 C CA . GLU A 1 95 ? 13.359 3.640 -11.535 1.00 91.50 95 GLU A CA 1
ATOM 725 C C . GLU A 1 95 ? 14.225 4.900 -11.726 1.00 91.50 95 GLU A C 1
ATOM 727 O O . GLU A 1 95 ? 14.585 5.258 -12.848 1.00 91.50 95 GLU A O 1
ATOM 732 N N . TRP A 1 96 ? 14.600 5.573 -10.634 1.00 94.06 96 TRP A N 1
ATOM 733 C CA . TRP A 1 96 ? 15.510 6.726 -10.659 1.00 94.06 96 TRP A CA 1
ATOM 734 C C . TRP A 1 96 ? 16.997 6.348 -10.674 1.00 94.06 96 TRP A C 1
ATOM 736 O O . TRP A 1 96 ? 17.851 7.233 -10.746 1.00 94.06 96 TRP A O 1
ATOM 746 N N . GLY A 1 97 ? 17.326 5.056 -10.606 1.00 90.94 97 GLY A N 1
ATOM 747 C CA . GLY A 1 97 ? 18.701 4.562 -10.661 1.00 90.94 97 GLY A CA 1
ATOM 748 C C . GLY A 1 97 ? 19.528 4.819 -9.397 1.00 90.94 97 GLY A C 1
ATOM 749 O O . GLY A 1 97 ? 20.757 4.799 -9.459 1.00 90.94 97 GLY A O 1
ATOM 750 N N . PHE A 1 98 ? 18.896 5.062 -8.246 1.00 94.25 98 PHE A N 1
ATOM 751 C CA . PHE A 1 98 ? 19.601 5.212 -6.968 1.00 94.25 98 PHE A CA 1
ATOM 752 C C . PHE A 1 98 ? 20.167 3.884 -6.448 1.00 94.25 98 PHE A C 1
ATOM 754 O O . PHE A 1 98 ? 21.187 3.878 -5.758 1.00 94.25 98 PHE A O 1
ATOM 761 N N . TRP A 1 99 ? 19.523 2.762 -6.773 1.00 91.31 99 TRP A N 1
ATOM 762 C CA . TRP A 1 99 ? 19.956 1.411 -6.412 1.00 91.31 99 TRP A CA 1
ATOM 763 C C . TRP A 1 99 ? 19.456 0.382 -7.436 1.00 91.31 99 TRP A C 1
ATOM 765 O O . TRP A 1 99 ? 18.501 0.656 -8.164 1.00 91.31 99 TRP A O 1
ATOM 775 N N . PRO A 1 100 ? 20.088 -0.804 -7.521 1.00 87.06 100 PRO A N 1
ATOM 776 C CA . PRO A 1 100 ? 19.650 -1.848 -8.441 1.00 87.06 100 PRO A CA 1
ATOM 777 C C . PRO A 1 100 ? 18.279 -2.414 -8.050 1.00 87.06 100 PRO A C 1
ATOM 779 O O . PRO A 1 100 ? 17.963 -2.566 -6.867 1.00 87.06 100 PRO A O 1
ATOM 782 N N . GLY A 1 101 ? 17.487 -2.766 -9.062 1.00 82.50 101 GLY A N 1
ATOM 783 C CA . GLY A 1 101 ? 16.245 -3.513 -8.884 1.00 82.50 101 GLY A CA 1
ATOM 784 C C . GLY A 1 101 ? 16.478 -4.988 -8.526 1.00 82.50 101 GLY A C 1
ATOM 785 O O . GLY A 1 101 ? 17.605 -5.485 -8.623 1.00 82.50 101 GLY A O 1
ATOM 786 N N . PRO A 1 102 ? 15.421 -5.715 -8.123 1.00 79.75 102 PRO A N 1
ATOM 787 C CA . PRO A 1 102 ? 15.505 -7.142 -7.839 1.00 79.75 102 PRO A CA 1
ATOM 788 C C . PRO A 1 102 ? 15.981 -7.941 -9.057 1.00 79.75 102 PRO A C 1
ATOM 790 O O . PRO A 1 102 ? 15.530 -7.730 -10.182 1.00 79.75 102 PRO A O 1
ATOM 793 N N . THR A 1 103 ? 16.843 -8.928 -8.820 1.00 68.44 103 THR A N 1
ATOM 794 C CA . THR A 1 103 ? 17.355 -9.836 -9.862 1.00 68.44 103 THR A CA 1
ATOM 795 C C . THR A 1 103 ? 16.316 -10.843 -10.353 1.00 68.44 103 THR A C 1
ATOM 797 O O . THR A 1 103 ? 16.550 -11.528 -11.344 1.00 68.44 103 THR A O 1
ATOM 800 N N . ALA A 1 104 ? 15.150 -10.917 -9.704 1.00 60.19 104 ALA A N 1
ATOM 801 C CA . ALA A 1 104 ? 14.059 -11.815 -10.078 1.00 60.19 104 ALA A CA 1
ATOM 802 C C . ALA A 1 104 ? 13.575 -11.613 -11.531 1.00 60.19 104 ALA A C 1
ATOM 804 O O . ALA A 1 104 ? 13.053 -12.546 -12.131 1.00 60.19 104 ALA A O 1
ATOM 805 N N . CYS A 1 105 ? 13.814 -10.437 -12.131 1.00 55.88 105 CYS A N 1
ATOM 806 C CA . CYS A 1 105 ? 13.445 -10.131 -13.518 1.00 55.88 105 CYS A CA 1
ATOM 807 C C . CYS A 1 105 ? 14.637 -10.064 -14.494 1.00 55.88 105 CYS A C 1
ATOM 809 O O . CYS A 1 105 ? 14.438 -9.701 -15.650 1.00 55.88 105 CYS A O 1
ATOM 811 N N . THR A 1 106 ? 15.869 -10.398 -14.081 1.00 55.59 106 THR A N 1
ATOM 812 C CA . THR A 1 106 ? 17.047 -10.343 -14.978 1.00 55.59 106 THR A CA 1
ATOM 813 C C . THR A 1 106 ? 17.266 -11.627 -15.784 1.00 55.59 106 THR A C 1
ATOM 815 O O . THR A 1 106 ? 18.208 -11.703 -16.569 1.00 55.59 106 THR A O 1
ATOM 818 N N . GLY A 1 107 ? 16.407 -12.642 -15.611 1.00 52.12 107 GLY A N 1
ATOM 819 C CA . GLY A 1 107 ? 16.485 -13.910 -16.346 1.00 52.12 107 GLY A CA 1
ATOM 820 C C . GLY A 1 107 ? 17.642 -14.827 -15.925 1.00 52.12 107 GLY A C 1
ATOM 821 O O . GLY A 1 107 ? 17.945 -15.782 -16.632 1.00 52.12 107 GLY A O 1
ATOM 822 N N . LEU A 1 108 ? 18.296 -14.560 -14.788 1.00 50.91 108 LEU A N 1
ATOM 823 C CA . LEU A 1 108 ? 19.473 -15.306 -14.310 1.00 50.91 108 LEU A CA 1
ATOM 824 C C . LEU A 1 108 ? 19.139 -16.451 -13.325 1.00 50.91 108 LEU A C 1
ATOM 826 O O . LEU A 1 108 ? 20.019 -16.915 -12.602 1.00 50.91 108 LEU A O 1
ATOM 830 N N . GLY A 1 109 ? 17.880 -16.903 -13.275 1.00 48.03 109 GL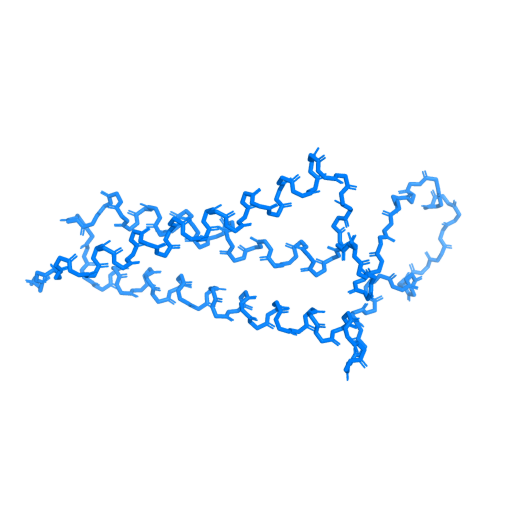Y A N 1
ATOM 831 C CA . GLY A 1 109 ? 17.408 -17.988 -12.405 1.00 48.03 109 GLY A CA 1
ATOM 832 C C . GLY A 1 109 ? 17.421 -19.363 -13.087 1.00 48.03 109 GLY A C 1
ATOM 833 O O . GLY A 1 109 ? 16.911 -19.500 -14.190 1.00 48.03 109 GLY A O 1
ATOM 834 N N . GLU A 1 110 ? 18.043 -20.330 -12.407 1.00 52.75 110 GLU A N 1
ATOM 835 C CA . GLU A 1 110 ? 18.146 -21.789 -12.622 1.00 52.75 110 GLU A CA 1
ATOM 836 C C . GLU A 1 110 ? 17.668 -22.412 -13.956 1.00 52.75 110 GLU A C 1
ATOM 838 O O . GLU A 1 110 ? 16.489 -22.455 -14.282 1.00 52.75 110 GLU A O 1
ATOM 843 N N . SER A 1 111 ? 18.622 -23.050 -14.654 1.00 56.00 111 SER A N 1
ATOM 844 C CA . SER A 1 111 ? 18.448 -23.962 -15.802 1.00 56.00 111 SER A CA 1
ATOM 845 C C . SER A 1 111 ? 17.588 -23.437 -16.960 1.00 56.00 111 SER A C 1
ATOM 847 O O . SER A 1 111 ? 16.372 -23.595 -17.004 1.00 56.00 111 SER A O 1
ATOM 849 N N . PHE A 1 112 ? 18.260 -22.893 -17.976 1.00 59.34 112 PHE A N 1
ATOM 850 C CA . PHE A 1 112 ? 17.649 -22.530 -19.254 1.00 59.34 112 PHE A CA 1
ATOM 851 C C . PHE A 1 112 ? 17.113 -23.790 -19.963 1.00 59.34 112 PHE A C 1
ATOM 853 O O . PHE A 1 112 ? 17.883 -24.601 -20.478 1.00 59.34 112 PHE A O 1
ATOM 860 N N . SER A 1 113 ? 15.792 -23.961 -19.978 1.00 63.62 113 SER A N 1
ATOM 861 C CA . SER A 1 113 ? 15.092 -24.956 -20.795 1.00 63.62 113 SER A CA 1
ATOM 862 C C . SER A 1 113 ? 14.583 -24.286 -22.071 1.00 63.62 113 SER A C 1
ATOM 864 O O . SER A 1 113 ? 13.961 -23.228 -22.010 1.00 63.62 113 SER A O 1
ATOM 866 N N . LEU A 1 114 ? 14.823 -24.898 -23.235 1.00 65.62 114 LEU A N 1
ATOM 867 C CA . LEU A 1 114 ? 14.303 -24.389 -24.509 1.00 65.62 114 LEU A CA 1
ATOM 868 C C . LEU A 1 114 ? 12.773 -24.513 -24.604 1.00 65.62 114 LEU A C 1
ATOM 870 O O . LEU A 1 114 ? 12.154 -23.741 -25.328 1.00 65.62 114 LEU A O 1
ATOM 874 N N . ASP A 1 115 ? 12.159 -25.413 -23.831 1.00 68.06 115 ASP A N 1
ATOM 875 C CA . ASP A 1 115 ? 10.699 -25.534 -23.749 1.00 68.06 115 ASP A CA 1
ATOM 876 C C . ASP A 1 115 ? 10.079 -24.356 -22.982 1.00 68.06 115 ASP A C 1
ATOM 878 O O . ASP A 1 115 ? 8.981 -23.912 -23.312 1.00 68.06 115 ASP A O 1
ATOM 882 N N . ALA A 1 116 ? 10.818 -23.767 -22.032 1.00 63.00 116 ALA A N 1
ATOM 883 C CA . ALA A 1 116 ? 10.386 -22.573 -21.304 1.00 63.00 116 ALA A CA 1
ATOM 884 C C . ALA A 1 116 ? 10.337 -21.315 -22.193 1.00 63.00 116 ALA A C 1
ATOM 886 O O . ALA A 1 116 ? 9.638 -20.364 -21.851 1.00 63.00 116 ALA A O 1
ATOM 887 N N . LEU A 1 117 ? 11.020 -21.305 -23.350 1.00 62.47 117 LEU A N 1
ATOM 888 C CA . LEU A 1 117 ? 10.978 -20.180 -24.295 1.00 62.47 117 LEU A CA 1
ATOM 889 C C . LEU A 1 117 ? 9.592 -19.990 -24.929 1.00 62.47 117 LEU A C 1
ATOM 891 O O . LEU A 1 117 ? 9.240 -18.863 -25.271 1.00 62.47 117 LEU A O 1
ATOM 895 N N . ASN A 1 118 ? 8.811 -21.065 -25.080 1.00 63.56 118 ASN A N 1
ATOM 896 C CA . ASN A 1 118 ? 7.469 -20.996 -25.667 1.00 63.56 118 ASN A CA 1
ATOM 897 C C . ASN A 1 118 ? 6.408 -20.461 -24.689 1.00 63.56 118 ASN A C 1
ATOM 899 O O . ASN A 1 118 ? 5.371 -19.983 -25.142 1.00 63.56 118 ASN A O 1
ATOM 903 N N . ASP A 1 119 ? 6.689 -20.483 -23.382 1.00 58.94 119 ASP A N 1
ATOM 904 C CA . ASP A 1 119 ? 5.806 -19.981 -22.318 1.00 58.94 119 ASP A CA 1
ATOM 905 C C . ASP A 1 119 ? 6.286 -18.644 -21.719 1.00 58.94 119 ASP A C 1
ATOM 907 O O . ASP A 1 119 ? 5.739 -18.165 -20.721 1.00 58.94 119 ASP A O 1
ATOM 911 N N . LEU A 1 120 ? 7.297 -18.005 -22.324 1.00 58.75 120 LEU A N 1
ATOM 912 C CA . LEU A 1 120 ? 7.792 -16.703 -21.879 1.00 58.75 120 LEU A CA 1
ATOM 913 C C . LEU A 1 120 ? 6.725 -15.623 -22.077 1.00 58.75 120 LEU A C 1
ATOM 915 O O . LEU A 1 120 ? 6.529 -15.074 -23.162 1.00 58.75 120 LEU A O 1
ATOM 919 N N . GLN A 1 121 ? 6.062 -15.275 -20.979 1.00 60.00 121 GLN A N 1
ATOM 920 C CA . GLN A 1 121 ? 5.319 -14.029 -20.875 1.00 60.00 121 GLN A CA 1
ATOM 921 C C . GLN A 1 121 ? 6.318 -12.860 -20.952 1.00 60.00 121 GLN A C 1
ATOM 923 O O . GLN A 1 121 ? 7.371 -12.921 -20.313 1.00 60.00 121 GLN A O 1
ATOM 928 N N . PRO A 1 122 ? 6.020 -11.783 -21.698 1.00 61.06 122 PRO A N 1
ATOM 929 C CA . PRO A 1 122 ? 6.830 -10.572 -21.670 1.00 61.06 122 PRO A CA 1
ATOM 930 C C . PRO A 1 122 ? 6.864 -9.997 -20.246 1.00 61.06 122 PRO A C 1
ATOM 932 O O . PRO A 1 122 ? 5.879 -9.435 -19.773 1.00 61.06 122 PRO A O 1
ATOM 935 N N . VAL A 1 123 ? 7.995 -10.142 -19.555 1.00 72.50 123 VAL A N 1
ATOM 936 C CA . VAL A 1 123 ? 8.226 -9.540 -18.236 1.00 72.50 123 VAL A CA 1
ATOM 937 C C . VAL A 1 123 ? 8.960 -8.221 -18.438 1.00 72.50 123 VAL A C 1
ATOM 939 O O . VAL A 1 123 ? 10.037 -8.190 -19.032 1.00 72.50 123 VAL A O 1
ATOM 942 N N . ILE A 1 124 ? 8.376 -7.122 -17.960 1.00 83.81 124 ILE A N 1
ATOM 943 C CA . ILE A 1 124 ? 9.046 -5.821 -17.952 1.00 83.81 124 ILE A CA 1
ATOM 944 C C . ILE A 1 124 ? 9.916 -5.674 -16.698 1.00 83.81 124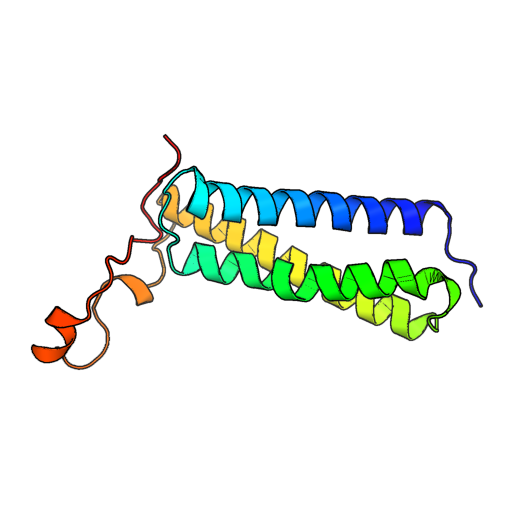 ILE A C 1
ATOM 946 O O . ILE A 1 124 ? 9.527 -6.091 -15.605 1.00 83.81 124 ILE A O 1
ATOM 950 N N . GLY A 1 125 ? 11.096 -5.072 -16.861 1.00 85.56 125 GLY A N 1
ATOM 951 C CA . GLY A 1 125 ? 11.995 -4.751 -15.754 1.00 85.56 125 GLY A CA 1
ATOM 952 C C . GLY A 1 125 ? 11.386 -3.740 -14.780 1.00 85.56 125 GLY A C 1
ATOM 953 O O . GLY A 1 125 ? 10.624 -2.858 -15.176 1.00 85.56 125 GLY A O 1
ATOM 954 N N . CYS A 1 126 ? 11.736 -3.865 -13.496 1.00 88.06 126 CYS A N 1
ATOM 955 C CA . CYS A 1 126 ? 11.303 -2.934 -12.444 1.00 88.06 126 CYS A CA 1
ATOM 956 C C . CYS A 1 126 ? 12.015 -1.568 -12.510 1.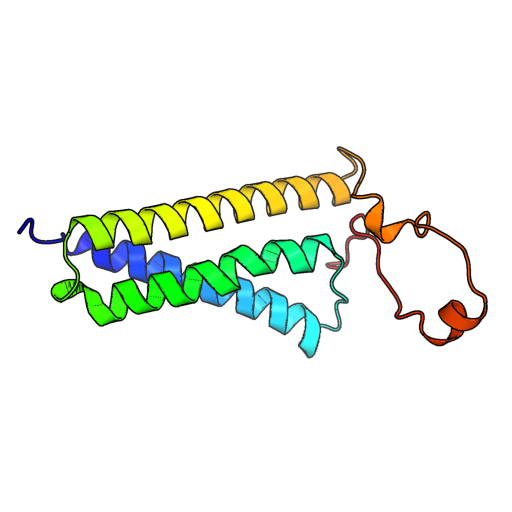00 88.06 126 CYS A C 1
ATOM 958 O O . CYS A 1 126 ? 11.691 -0.661 -11.759 1.00 88.06 126 CYS A O 1
ATOM 960 N N . ASP A 1 127 ? 13.020 -1.432 -13.366 1.00 88.38 127 ASP A N 1
ATOM 961 C CA . ASP A 1 127 ? 13.776 -0.209 -13.635 1.00 88.38 127 ASP A CA 1
ATOM 962 C C . ASP A 1 127 ? 13.183 0.617 -14.788 1.00 88.38 127 ASP A C 1
ATOM 964 O O . ASP A 1 127 ? 13.631 1.732 -15.059 1.00 88.38 127 ASP A O 1
ATOM 968 N N . VAL A 1 128 ? 12.161 0.093 -15.474 1.00 88.06 128 VAL A N 1
ATOM 969 C CA . VAL A 1 128 ? 11.566 0.744 -16.642 1.00 88.06 128 VAL A CA 1
ATOM 970 C C . VAL A 1 128 ? 10.401 1.644 -16.239 1.00 88.06 128 VAL A C 1
ATOM 972 O O . VAL A 1 128 ? 9.315 1.175 -15.906 1.00 88.06 128 VAL A O 1
ATOM 975 N N . VAL A 1 129 ? 10.587 2.956 -16.398 1.00 88.94 129 VAL A N 1
ATOM 976 C CA . VAL A 1 129 ? 9.515 3.949 -16.225 1.00 88.94 129 VAL A CA 1
ATOM 977 C C . VAL A 1 129 ? 8.499 3.853 -17.367 1.00 88.94 129 VAL A C 1
ATOM 979 O O . VAL A 1 129 ? 8.823 4.123 -18.530 1.00 88.94 129 VAL A O 1
ATOM 982 N N . GLN A 1 130 ? 7.255 3.504 -17.029 1.00 87.81 130 GLN A N 1
ATOM 983 C CA . GLN A 1 130 ? 6.162 3.334 -17.996 1.00 87.81 130 GLN A CA 1
ATOM 984 C C . GLN A 1 130 ? 5.268 4.569 -18.158 1.00 87.81 130 GLN A C 1
ATOM 986 O O . GLN A 1 130 ? 4.728 4.795 -19.240 1.00 87.81 130 GLN A O 1
ATOM 991 N N . PHE A 1 131 ? 5.106 5.369 -17.102 1.00 82.75 131 PHE A N 1
ATOM 992 C CA . PHE A 1 131 ? 4.357 6.622 -17.164 1.00 82.75 131 PHE A CA 1
ATOM 993 C C . PHE A 1 131 ? 5.235 7.696 -17.817 1.00 82.75 131 PHE A C 1
ATOM 995 O O . PHE A 1 131 ? 6.198 8.165 -17.210 1.00 82.75 131 PHE A O 1
ATOM 1002 N N . ARG A 1 132 ? 4.923 8.051 -19.065 1.00 71.38 132 ARG A N 1
ATOM 1003 C CA . ARG A 1 132 ? 5.580 9.114 -19.836 1.00 71.38 132 ARG A CA 1
ATOM 1004 C C . ARG A 1 132 ? 4.578 10.163 -20.283 1.00 71.38 132 ARG A C 1
ATOM 1006 O O . ARG A 1 132 ? 3.418 9.778 -20.551 1.00 71.38 132 ARG A O 1
#

Secondary structure (DSSP, 8-state):
-----HHHHHHHHHHHHHHHHHHHHHHHHHHTT-PPP-HHHHHTTHHHHHHHHHHHHHHHTTTTS-HHHHHHHHHHHHHHHHHHHHHHHHHHHHHTTSSPPPGGGTT-SS---SGGGGG---PPPTT-----

Sequence (132 aa):
MTKARPLDKILAGLAFMLGLATILGALGSQFIGGLQPCELCLEQRLPYYWGLPILALVLVLWNRLPLPVWYLAVGIVAALFAWGTYLGAFHSGVEWGFWPGPTACTGLGESFSLDALNDLQPVIGCDVVQFR

Organism: NCBI:txid2952754

Radius of gyration: 19.07 Å; chains: 1; bounding box: 39×37×52 Å

Foldseek 3Di:
DPDDDPVVLVVLVVVLVVLVVVLVVLVCCVPVVVDDDAPLSVVLCVLSVPLNVLSVCCNVCVVPDDPVVSCVSVVSNVVSVVVSVVSVVVLVCLLVVVDPDDCPQVPPDDDDDPVVVVVDDDHDDSNDDPPD

pLDDT: mean 86.99, std 14.27, range [48.03, 98.44]

InterPro domains:
  IPR003752 Disulphide bond formation protein DsbB/BdbC [PF02600] (10-129)
  IPR023380 DsbB-like superfamily [G3DSA:1.20.1550.10] (6-132)
  IPR023380 DsbB-like superfamily [SSF158442] (14-130)
  IPR024199 Uncharacterised conserved protein, DsbB-like [PIRSF033913] (9-116)